Protein AF-A0A4R6YLD4-F1 (afdb_monomer_lite)

Foldseek 3Di:
DPDQDDQPDPDDDDCRVVSNVVSVVVVVVVVQVVCVVVVDHSVVSVVVVVVCVVVVVVQCVVPVCNVVD

Radius of gyration: 14.36 Å; chains: 1; bounding box: 32×23×33 Å

Secondary structure (DSSP, 8-state):
----PPPSSSS--TTHHHHHHHHHHHHHHHHHHHHHHTT--HHHHHHHHHHHHHHHHHHHHH-S-GGG-

Structure (mmCIF, N/CA/C/O backbone):
data_AF-A0A4R6YLD4-F1
#
_entry.id   AF-A0A4R6YLD4-F1
#
loop_
_atom_site.group_PDB
_atom_site.id
_atom_site.type_symbol
_atom_site.label_atom_id
_atom_site.label_alt_id
_atom_site.label_comp_id
_atom_site.label_asym_id
_atom_site.label_entity_id
_atom_site.label_seq_id
_atom_site.pdbx_PDB_ins_code
_atom_site.Cartn_x
_atom_site.Cartn_y
_atom_site.Cartn_z
_atom_site.occupancy
_atom_site.B_iso_or_equiv
_atom_site.auth_seq_id
_atom_site.auth_comp_id
_atom_site.auth_asym_id
_atom_site.auth_atom_id
_atom_site.pdbx_PDB_model_num
ATOM 1 N N . MET A 1 1 ? 1.880 -15.590 2.878 1.00 50.44 1 MET A N 1
ATOM 2 C CA . MET A 1 1 ? 2.710 -14.486 2.370 1.00 50.44 1 MET A CA 1
ATOM 3 C C . MET A 1 1 ? 3.112 -14.853 0.967 1.00 50.44 1 MET A C 1
ATOM 5 O O . MET A 1 1 ? 4.032 -15.657 0.790 1.00 50.44 1 MET A O 1
ATOM 9 N N . GLU A 1 2 ? 2.356 -14.371 -0.017 1.00 55.84 2 GLU A N 1
ATOM 10 C CA . GLU A 1 2 ? 2.833 -14.445 -1.387 1.00 55.84 2 GLU A CA 1
ATOM 11 C C . GLU A 1 2 ? 4.123 -13.629 -1.492 1.00 55.84 2 GLU A C 1
ATOM 13 O O . GLU A 1 2 ? 4.363 -12.649 -0.787 1.00 55.84 2 GLU A O 1
ATOM 18 N N . LYS A 1 3 ? 5.059 -14.151 -2.278 1.00 64.12 3 LYS A N 1
ATOM 19 C CA . LYS A 1 3 ? 6.382 -13.553 -2.426 1.00 64.12 3 LYS A CA 1
ATOM 20 C C . LYS A 1 3 ? 6.201 -12.229 -3.160 1.00 64.12 3 LYS A C 1
ATOM 22 O O . LYS A 1 3 ? 5.699 -12.251 -4.282 1.00 64.12 3 LYS A O 1
ATOM 27 N N . ILE A 1 4 ? 6.673 -11.125 -2.572 1.00 77.81 4 ILE A N 1
ATOM 28 C CA . ILE A 1 4 ? 6.829 -9.838 -3.268 1.00 77.81 4 ILE A CA 1
ATOM 29 C C . ILE A 1 4 ? 7.385 -10.111 -4.669 1.00 77.81 4 ILE A C 1
ATOM 31 O O . ILE A 1 4 ? 8.382 -10.833 -4.815 1.00 77.81 4 ILE A O 1
ATOM 35 N N . ILE A 1 5 ? 6.717 -9.564 -5.690 1.00 83.81 5 ILE A N 1
ATOM 36 C CA . ILE A 1 5 ? 7.095 -9.766 -7.090 1.00 83.81 5 ILE A CA 1
ATOM 37 C C . ILE A 1 5 ? 8.570 -9.390 -7.245 1.00 83.81 5 ILE A C 1
ATOM 39 O O . ILE A 1 5 ? 8.985 -8.269 -6.946 1.00 83.81 5 ILE A O 1
ATOM 43 N N . ARG A 1 6 ? 9.377 -10.357 -7.689 1.00 85.06 6 ARG A N 1
ATOM 44 C CA . ARG A 1 6 ? 10.821 -10.169 -7.829 1.00 85.06 6 ARG A CA 1
ATOM 45 C C . ARG A 1 6 ? 11.135 -9.271 -9.028 1.00 85.06 6 ARG A C 1
ATOM 47 O O . ARG A 1 6 ? 10.383 -9.278 -10.006 1.00 85.06 6 ARG A O 1
ATOM 54 N N . PRO A 1 7 ? 12.264 -8.540 -9.000 1.00 87.88 7 PRO A N 1
ATOM 55 C CA . PRO A 1 7 ? 12.752 -7.836 -10.180 1.00 87.88 7 PRO A CA 1
ATOM 56 C C . PRO A 1 7 ? 12.865 -8.784 -11.382 1.00 87.88 7 PRO A C 1
ATOM 58 O O . PRO A 1 7 ? 13.312 -9.919 -11.224 1.00 87.88 7 PRO A O 1
ATOM 61 N N . L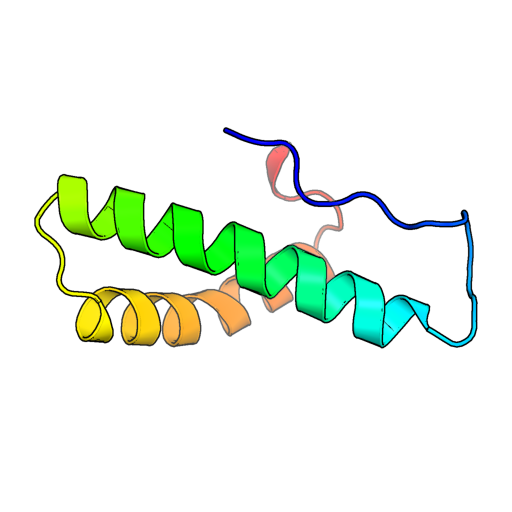YS A 1 8 ? 12.501 -8.313 -12.584 1.00 84.88 8 LYS A N 1
ATOM 62 C CA . LYS A 1 8 ? 12.600 -9.116 -13.818 1.00 84.88 8 LYS A CA 1
ATOM 63 C C . LYS A 1 8 ? 14.044 -9.443 -14.203 1.00 84.88 8 LYS A C 1
ATOM 65 O O . LYS A 1 8 ? 14.316 -10.526 -14.709 1.00 84.88 8 LYS A O 1
ATOM 70 N N . HIS A 1 9 ? 14.953 -8.503 -13.955 1.00 83.25 9 HIS A N 1
ATOM 71 C CA . HIS A 1 9 ? 16.387 -8.642 -14.187 1.00 83.25 9 HIS A CA 1
ATOM 72 C C . HIS A 1 9 ? 17.168 -8.087 -12.995 1.00 83.25 9 HIS A C 1
ATOM 74 O O . HIS A 1 9 ? 16.700 -7.180 -12.298 1.00 83.25 9 HIS A O 1
ATOM 80 N N . GLU A 1 10 ? 18.367 -8.622 -12.774 1.00 80.31 10 GLU A N 1
ATOM 81 C CA . GLU A 1 10 ? 19.337 -8.018 -11.864 1.00 80.31 10 GLU A CA 1
ATOM 82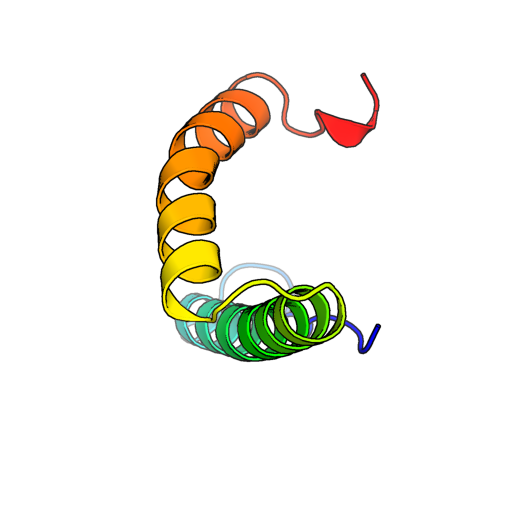 C C . GLU A 1 10 ? 19.866 -6.697 -12.441 1.00 80.31 10 GLU A C 1
ATOM 84 O O . GLU A 1 10 ? 19.901 -6.490 -13.654 1.00 80.31 10 GLU A O 1
ATOM 89 N N . GLY A 1 11 ? 20.285 -5.782 -11.567 1.00 82.25 11 GLY A N 1
ATOM 90 C CA . GLY A 1 11 ? 20.791 -4.478 -11.990 1.00 82.25 11 GLY A CA 1
ATOM 91 C C . GLY A 1 11 ? 19.703 -3.523 -12.490 1.00 82.25 11 GLY A C 1
ATOM 92 O O . GLY A 1 11 ? 18.524 -3.654 -12.168 1.00 82.25 11 GLY A O 1
ATOM 93 N N . MET A 1 12 ? 20.113 -2.469 -13.192 1.00 82.00 12 MET A N 1
ATOM 94 C CA . MET A 1 12 ? 19.225 -1.394 -13.642 1.00 82.00 12 MET A CA 1
ATOM 95 C C . MET A 1 12 ? 18.660 -1.701 -15.034 1.00 82.00 12 MET A C 1
ATOM 97 O O . MET A 1 12 ? 19.412 -2.012 -15.949 1.00 82.00 12 MET A O 1
ATOM 101 N N . TYR A 1 13 ? 17.340 -1.588 -15.191 1.00 89.94 13 TYR A N 1
ATOM 102 C CA . TYR A 1 13 ? 16.634 -1.736 -16.468 1.00 89.94 13 TYR A CA 1
ATOM 103 C C . TYR A 1 13 ? 15.502 -0.697 -16.564 1.00 89.94 13 TYR A C 1
ATOM 105 O O . TYR A 1 13 ? 15.053 -0.217 -15.516 1.00 89.94 13 TYR A O 1
ATOM 113 N N . PRO A 1 14 ? 15.046 -0.330 -17.781 1.00 88.00 14 PRO A N 1
ATOM 114 C CA . PRO A 1 14 ? 14.162 0.823 -18.001 1.00 88.00 14 PRO A CA 1
ATOM 115 C C . PRO A 1 14 ? 12.901 0.821 -17.130 1.00 88.00 14 PRO A C 1
ATOM 117 O O . PRO A 1 14 ? 12.549 1.836 -16.536 1.00 88.00 14 PRO A O 1
ATOM 120 N N . ASP A 1 15 ? 12.271 -0.342 -16.972 1.00 90.12 15 ASP A N 1
ATOM 121 C CA . ASP A 1 15 ? 11.012 -0.482 -16.237 1.00 90.12 15 ASP A CA 1
ATOM 122 C C . ASP A 1 15 ? 11.180 -0.810 -14.748 1.00 90.12 15 ASP A C 1
ATOM 124 O O . ASP A 1 15 ? 10.184 -0.990 -14.047 1.00 90.12 15 ASP A O 1
ATOM 128 N N . ARG A 1 16 ? 12.411 -0.860 -14.214 1.00 89.00 16 ARG A N 1
ATOM 129 C CA . ARG A 1 16 ? 12.674 -1.356 -12.848 1.00 89.00 16 ARG A CA 1
ATOM 130 C C . ARG A 1 16 ? 11.917 -0.592 -11.773 1.00 89.00 16 ARG A C 1
ATOM 132 O O . ARG A 1 16 ? 11.391 -1.201 -10.846 1.00 89.00 16 ARG A O 1
ATOM 139 N N . ALA A 1 17 ? 11.841 0.730 -11.898 1.00 88.69 17 ALA A N 1
ATOM 140 C CA . ALA A 1 17 ? 11.086 1.559 -10.963 1.00 88.69 17 ALA A CA 1
ATOM 141 C C . ALA A 1 17 ? 9.576 1.278 -11.048 1.00 88.69 17 ALA A C 1
ATOM 143 O O . ALA A 1 17 ? 8.896 1.211 -10.024 1.00 88.69 17 ALA A O 1
ATOM 144 N N . SER A 1 18 ? 9.050 1.071 -12.261 1.00 90.75 18 SER A N 1
ATOM 145 C CA . SER A 1 18 ? 7.640 0.730 -12.455 1.00 90.75 18 SER A CA 1
ATOM 146 C C . SER A 1 18 ? 7.315 -0.672 -11.944 1.00 90.75 18 SER A C 1
ATOM 148 O O . SER A 1 18 ? 6.246 -0.866 -11.371 1.00 90.75 18 SER A O 1
ATOM 150 N N . ASP A 1 19 ? 8.203 -1.640 -12.155 1.00 90.56 19 ASP A N 1
ATOM 151 C CA . ASP A 1 19 ? 8.032 -3.010 -11.674 1.00 90.56 19 ASP A CA 1
ATOM 152 C C . ASP A 1 19 ? 8.138 -3.072 -10.145 1.00 90.56 19 ASP A C 1
ATOM 154 O O . ASP A 1 19 ? 7.313 -3.719 -9.508 1.00 90.56 19 ASP A O 1
ATOM 158 N N . CYS A 1 20 ? 9.063 -2.313 -9.544 1.00 90.31 20 CYS A N 1
ATOM 159 C CA . CYS A 1 20 ? 9.140 -2.147 -8.091 1.00 90.31 20 CYS A CA 1
ATOM 160 C C . CYS A 1 20 ? 7.838 -1.562 -7.524 1.00 90.31 20 CYS A C 1
ATOM 162 O O . CYS A 1 20 ? 7.276 -2.114 -6.583 1.00 90.31 20 CYS A O 1
ATOM 164 N N . ARG A 1 21 ? 7.294 -0.501 -8.140 1.00 91.12 21 ARG A N 1
ATOM 165 C CA . ARG A 1 21 ? 6.017 0.088 -7.708 1.00 91.12 21 ARG A CA 1
ATOM 166 C C . ARG A 1 21 ? 4.870 -0.923 -7.753 1.00 91.12 21 ARG A C 1
ATOM 168 O O . ARG A 1 21 ? 4.119 -1.003 -6.793 1.00 91.12 21 ARG A O 1
ATOM 175 N N . LYS A 1 22 ? 4.752 -1.707 -8.829 1.00 91.00 22 LYS A N 1
ATOM 176 C CA . LYS A 1 22 ? 3.726 -2.763 -8.939 1.00 91.00 22 LYS A CA 1
ATOM 177 C C . LYS A 1 22 ? 3.897 -3.842 -7.870 1.00 91.00 22 LYS A C 1
ATOM 179 O O . LYS A 1 22 ? 2.912 -4.299 -7.308 1.00 91.00 22 LYS A O 1
ATOM 184 N N . ALA A 1 23 ? 5.137 -4.234 -7.579 1.00 91.44 23 ALA A N 1
ATOM 185 C CA . ALA A 1 23 ? 5.425 -5.195 -6.520 1.00 91.44 23 ALA A CA 1
ATOM 186 C C . ALA A 1 23 ? 4.996 -4.670 -5.139 1.00 91.44 23 ALA A C 1
ATOM 188 O O . ALA A 1 23 ? 4.419 -5.420 -4.357 1.00 91.44 23 ALA A O 1
ATOM 189 N N . MET A 1 24 ? 5.253 -3.388 -4.857 1.00 91.94 24 MET A N 1
ATOM 190 C CA . MET A 1 24 ? 4.838 -2.747 -3.606 1.00 91.94 24 MET A CA 1
ATOM 191 C C . MET A 1 24 ? 3.324 -2.555 -3.517 1.00 91.94 24 MET A C 1
ATOM 193 O O . MET A 1 24 ? 2.781 -2.713 -2.435 1.00 91.94 24 MET A O 1
ATOM 197 N N . ASP A 1 25 ? 2.645 -2.259 -4.626 1.00 91.12 25 ASP A N 1
ATOM 198 C CA . ASP A 1 25 ? 1.183 -2.117 -4.676 1.00 91.12 25 ASP A CA 1
ATOM 199 C C . ASP A 1 25 ? 0.473 -3.417 -4.262 1.00 91.12 25 ASP A C 1
ATOM 201 O O . ASP A 1 25 ? -0.388 -3.410 -3.385 1.00 91.12 25 ASP A O 1
ATOM 205 N N . VAL A 1 26 ? 0.926 -4.557 -4.800 1.00 90.50 26 VAL A N 1
ATOM 206 C CA . VAL A 1 26 ? 0.419 -5.886 -4.415 1.00 90.50 26 VAL A CA 1
ATOM 207 C C . VAL A 1 26 ? 0.703 -6.185 -2.941 1.00 90.50 26 VAL A C 1
ATOM 209 O O . VAL A 1 26 ? -0.200 -6.582 -2.209 1.00 90.50 26 VAL A O 1
ATOM 212 N N . ALA A 1 27 ? 1.939 -5.959 -2.488 1.00 91.69 27 ALA A N 1
ATOM 213 C CA . ALA A 1 27 ? 2.327 -6.220 -1.101 1.00 91.69 27 ALA A CA 1
ATOM 214 C C . ALA A 1 27 ? 1.573 -5.326 -0.100 1.00 91.69 27 ALA A C 1
ATOM 216 O O . ALA A 1 27 ? 1.229 -5.764 0.996 1.00 91.69 27 ALA A O 1
ATOM 217 N N . LEU A 1 28 ? 1.301 -4.074 -0.477 1.00 92.44 28 LEU A N 1
ATOM 218 C CA . LEU A 1 28 ? 0.518 -3.151 0.331 1.00 92.44 28 LEU A CA 1
ATOM 219 C C . LEU A 1 28 ? -0.937 -3.615 0.432 1.00 92.44 28 LEU A C 1
ATOM 221 O O . LEU A 1 28 ? -1.490 -3.570 1.523 1.00 92.44 28 LEU A O 1
ATOM 225 N N . GLY A 1 29 ? -1.529 -4.116 -0.656 1.00 93.19 29 GLY A N 1
ATOM 226 C CA . GLY A 1 29 ? -2.859 -4.732 -0.629 1.00 93.19 29 GLY A CA 1
ATOM 227 C C . GLY A 1 29 ? -2.958 -5.860 0.401 1.00 93.19 29 GLY A C 1
ATOM 228 O O . GLY A 1 29 ? -3.815 -5.808 1.280 1.00 93.19 29 GLY A O 1
ATOM 229 N N . GLU A 1 30 ? -2.015 -6.809 0.377 1.00 92.31 30 GLU A N 1
ATOM 230 C CA . GLU A 1 30 ? -1.972 -7.894 1.370 1.00 92.31 30 GLU A CA 1
ATOM 231 C C . GLU A 1 30 ? -1.807 -7.369 2.807 1.00 92.31 30 GLU A C 1
ATOM 233 O O . GLU A 1 30 ? -2.420 -7.888 3.740 1.00 92.31 30 GLU A O 1
ATOM 238 N N . LEU A 1 31 ? -0.983 -6.335 3.008 1.00 92.12 31 LEU A N 1
ATOM 239 C CA . LEU A 1 31 ? -0.796 -5.719 4.322 1.00 92.12 31 LEU A CA 1
ATOM 240 C C . LEU A 1 31 ? -2.087 -5.066 4.834 1.00 92.12 31 LEU A C 1
ATOM 242 O O . LEU A 1 31 ? -2.401 -5.183 6.019 1.00 92.12 31 LEU A O 1
ATOM 246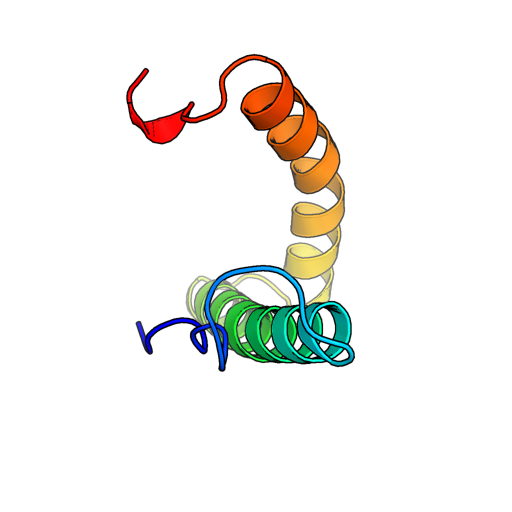 N N . LEU A 1 32 ? -2.844 -4.409 3.953 1.00 94.69 32 LEU A N 1
ATOM 247 C CA . LEU A 1 32 ? -4.141 -3.822 4.287 1.00 94.69 32 LEU A CA 1
ATOM 248 C C . LEU A 1 32 ? -5.170 -4.902 4.637 1.00 94.69 32 LEU A C 1
ATOM 250 O O . LEU A 1 32 ? -5.899 -4.736 5.612 1.00 94.69 32 LEU A O 1
ATOM 254 N N . ASP A 1 33 ? -5.190 -6.024 3.914 1.00 94.50 33 ASP A N 1
ATOM 255 C CA . ASP A 1 33 ? -6.044 -7.169 4.251 1.00 94.50 33 ASP A CA 1
ATOM 256 C C . ASP A 1 33 ? -5.683 -7.761 5.623 1.00 94.50 33 ASP A C 1
ATOM 258 O O . ASP A 1 33 ? -6.561 -8.072 6.430 1.00 94.50 33 ASP A O 1
ATOM 262 N N . LEU A 1 34 ? -4.388 -7.888 5.933 1.00 94.88 34 LEU A N 1
ATOM 263 C CA . LEU A 1 34 ? -3.923 -8.339 7.249 1.00 94.88 34 LEU A CA 1
ATOM 264 C C . LEU A 1 34 ? -4.335 -7.374 8.365 1.00 94.88 34 LEU A C 1
ATOM 266 O O . LEU A 1 34 ? -4.794 -7.819 9.418 1.00 94.88 34 LEU A O 1
ATOM 270 N N . ALA A 1 35 ? -4.207 -6.068 8.136 1.00 95.06 35 ALA A N 1
ATOM 271 C CA . ALA A 1 35 ? -4.635 -5.054 9.091 1.00 95.06 35 ALA A CA 1
ATOM 272 C C . ALA A 1 35 ? -6.159 -5.079 9.297 1.00 95.06 35 ALA A C 1
ATOM 274 O O . ALA A 1 35 ? -6.620 -5.057 10.440 1.00 95.06 35 ALA A O 1
ATOM 275 N N . GLY A 1 36 ? -6.928 -5.245 8.217 1.00 96.38 36 GLY A N 1
ATOM 276 C CA . GLY A 1 36 ? -8.378 -5.440 8.254 1.00 96.38 36 GLY A CA 1
ATOM 277 C C . GLY A 1 36 ? -8.790 -6.666 9.067 1.00 96.38 36 GLY A C 1
ATOM 278 O O . GLY A 1 36 ? -9.657 -6.573 9.934 1.00 96.38 36 GLY A O 1
ATOM 279 N N . ASN A 1 37 ? -8.112 -7.800 8.867 1.00 96.81 37 ASN A N 1
ATOM 280 C CA . ASN A 1 37 ? -8.328 -9.018 9.657 1.00 96.81 37 ASN A CA 1
ATOM 281 C C . ASN A 1 37 ? -7.980 -8.840 11.144 1.00 96.81 37 ASN A C 1
ATOM 283 O O . ASN A 1 37 ? -8.560 -9.511 11.996 1.00 96.81 37 ASN A O 1
ATOM 287 N N . ALA A 1 38 ? -7.054 -7.934 11.466 1.00 96.38 38 ALA A N 1
ATOM 288 C CA . ALA A 1 38 ? -6.723 -7.552 12.837 1.00 96.38 38 ALA A CA 1
ATOM 289 C C . ALA A 1 38 ? -7.678 -6.492 13.431 1.00 96.38 38 ALA A C 1
ATOM 291 O O . ALA A 1 38 ? -7.548 -6.156 14.608 1.00 96.38 38 ALA A O 1
ATOM 292 N N . GLY A 1 39 ? -8.649 -5.998 12.653 1.00 97.38 39 GLY A N 1
ATOM 293 C CA . GLY A 1 39 ? -9.677 -5.049 13.090 1.00 97.38 39 GLY A CA 1
ATOM 294 C C . GLY A 1 39 ? -9.375 -3.5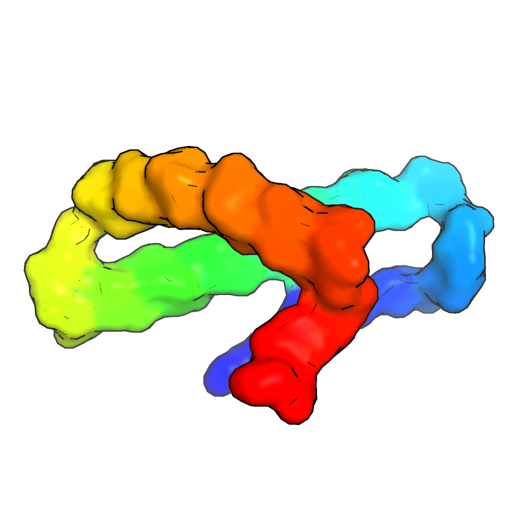77 12.800 1.00 97.38 39 GLY A C 1
ATOM 295 O O . GLY A 1 39 ? -10.155 -2.719 13.209 1.00 97.38 39 GLY A O 1
ATOM 296 N N . TRP A 1 40 ? -8.284 -3.270 12.098 1.00 97.56 40 TRP A N 1
ATOM 297 C CA . TRP A 1 40 ? -7.947 -1.904 11.695 1.00 97.56 40 TRP A CA 1
ATOM 298 C C . TRP A 1 40 ? -8.682 -1.511 10.421 1.00 97.56 40 TRP A C 1
ATOM 300 O O . TRP A 1 40 ? -8.859 -2.326 9.513 1.00 97.56 40 TRP A O 1
ATOM 310 N N . SER A 1 41 ? -9.079 -0.245 10.305 1.00 96.50 41 SER A N 1
ATOM 311 C CA . SER A 1 41 ? -9.607 0.240 9.035 1.00 96.50 41 SER A CA 1
ATOM 312 C C . SER A 1 41 ? -8.480 0.483 8.021 1.00 96.50 41 SER A C 1
ATOM 314 O O . SER A 1 41 ? -7.335 0.792 8.366 1.00 96.50 41 SER A O 1
ATOM 316 N N . VAL A 1 42 ? -8.817 0.376 6.734 1.00 94.31 42 VAL A N 1
ATOM 317 C CA . VAL A 1 42 ? -7.913 0.728 5.628 1.00 94.31 42 VAL A CA 1
ATOM 318 C C . VAL A 1 42 ? -7.343 2.152 5.761 1.00 94.31 42 VAL A C 1
ATOM 320 O O . VAL A 1 42 ? -6.123 2.282 5.664 1.00 94.31 42 VAL A O 1
ATOM 323 N N . PRO A 1 43 ? -8.139 3.219 6.003 1.00 95.50 43 PRO A N 1
ATOM 324 C CA . PRO A 1 43 ? -7.585 4.568 6.125 1.00 95.50 43 PRO A CA 1
ATOM 325 C C . PRO A 1 43 ? -6.639 4.724 7.323 1.00 95.50 43 PRO A C 1
ATOM 327 O O . PRO A 1 43 ? -5.592 5.341 7.162 1.00 95.50 43 PRO A O 1
ATOM 330 N N . GLU A 1 44 ? -6.944 4.130 8.484 1.00 95.56 44 GLU A N 1
ATOM 331 C CA . GLU A 1 44 ? -6.027 4.145 9.640 1.00 95.56 44 GLU A CA 1
ATOM 332 C C . GL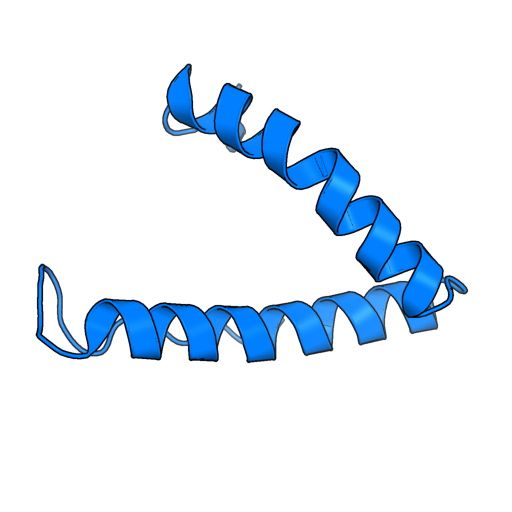U A 1 44 ? -4.704 3.450 9.322 1.00 95.56 44 GLU A C 1
ATOM 334 O O . GLU A 1 44 ? -3.632 3.941 9.671 1.00 95.56 44 GLU A O 1
ATOM 339 N N . THR A 1 45 ? -4.774 2.315 8.627 1.00 96.44 45 THR A N 1
ATOM 340 C CA . THR A 1 45 ? -3.583 1.549 8.256 1.00 96.44 45 THR A CA 1
ATOM 341 C C . THR A 1 45 ? -2.706 2.332 7.280 1.00 96.44 45 THR A C 1
ATOM 343 O O . THR A 1 45 ? -1.490 2.377 7.452 1.00 96.44 45 THR A O 1
ATOM 346 N N . LEU A 1 46 ? -3.301 2.983 6.274 1.00 95.00 46 LEU A N 1
ATOM 347 C CA . LEU A 1 46 ? -2.563 3.813 5.317 1.00 95.00 46 LEU A CA 1
ATOM 348 C C . LEU A 1 46 ? -1.885 5.010 5.995 1.00 95.00 46 LEU A C 1
ATOM 350 O O . LEU A 1 46 ? -0.713 5.269 5.724 1.00 95.00 46 LEU A O 1
ATOM 354 N N . ASP A 1 47 ? -2.590 5.691 6.901 1.00 95.88 47 ASP A N 1
ATOM 355 C CA . ASP A 1 47 ? -2.047 6.823 7.659 1.00 95.88 47 ASP A CA 1
ATOM 356 C C . ASP A 1 47 ? -0.869 6.382 8.546 1.00 95.88 47 ASP A C 1
ATOM 358 O O . ASP A 1 47 ? 0.213 6.970 8.510 1.00 95.88 47 ASP A O 1
ATOM 362 N N . ALA A 1 48 ? -1.018 5.252 9.248 1.00 94.81 48 ALA A N 1
ATOM 363 C CA . ALA A 1 48 ? 0.060 4.666 10.040 1.00 94.81 48 ALA A CA 1
ATOM 364 C C . ALA A 1 48 ? 1.286 4.301 9.184 1.00 94.81 48 ALA A C 1
ATOM 366 O O . ALA A 1 48 ? 2.421 4.556 9.593 1.00 94.81 48 ALA A O 1
ATOM 367 N N . ILE A 1 49 ? 1.079 3.742 7.985 1.00 93.56 49 ILE A N 1
ATOM 368 C CA . ILE A 1 49 ? 2.165 3.422 7.047 1.00 93.56 49 ILE A CA 1
ATOM 369 C C . ILE A 1 49 ? 2.920 4.692 6.636 1.00 93.56 49 ILE A C 1
ATOM 371 O O . ILE A 1 49 ? 4.154 4.704 6.661 1.00 93.56 49 ILE A O 1
ATOM 375 N N . GLU A 1 50 ? 2.210 5.772 6.308 1.00 93.88 50 GLU A N 1
ATOM 376 C CA . GLU A 1 50 ? 2.827 7.055 5.958 1.00 93.88 50 GLU A CA 1
ATOM 377 C C . GLU A 1 50 ? 3.698 7.603 7.099 1.00 93.88 50 GLU A C 1
ATOM 379 O O . GLU A 1 50 ? 4.820 8.059 6.859 1.00 93.88 50 GLU A O 1
ATOM 384 N N . GLN A 1 51 ? 3.235 7.473 8.345 1.00 93.25 51 GLN A N 1
ATOM 385 C CA . GLN A 1 51 ? 3.969 7.927 9.528 1.00 93.25 51 GLN A CA 1
ATOM 386 C C . GLN A 1 51 ? 5.234 7.102 9.825 1.00 93.25 51 GLN A C 1
ATOM 388 O O . GLN A 1 51 ? 6.234 7.660 10.286 1.00 93.25 51 GLN A O 1
ATOM 393 N N . VAL A 1 52 ? 5.242 5.789 9.555 1.00 92.75 52 VAL A N 1
ATOM 394 C CA . VAL A 1 52 ? 6.416 4.933 9.836 1.00 92.75 52 VAL A CA 1
ATOM 395 C C . VAL A 1 52 ? 7.464 4.942 8.720 1.00 92.75 52 VAL A C 1
ATOM 397 O O . VAL A 1 52 ? 8.645 4.713 8.993 1.00 92.75 52 VAL A O 1
ATOM 400 N N . LEU A 1 53 ? 7.084 5.243 7.472 1.00 90.62 53 LEU A N 1
ATOM 401 C CA . LEU A 1 53 ? 8.005 5.318 6.330 1.00 90.62 53 LEU A CA 1
ATOM 402 C C . LEU A 1 53 ? 9.239 6.220 6.537 1.00 90.62 53 LEU A C 1
ATOM 404 O O . LEU A 1 53 ? 10.339 5.772 6.197 1.00 90.62 53 LEU A O 1
ATOM 408 N N . PRO A 1 54 ? 9.143 7.460 7.060 1.00 90.75 54 PRO A N 1
ATOM 409 C CA . PRO A 1 54 ? 10.325 8.292 7.295 1.00 90.75 54 PRO A CA 1
ATOM 410 C C . PRO A 1 54 ? 11.275 7.671 8.325 1.00 90.75 54 PRO A C 1
ATOM 412 O O . PRO A 1 54 ? 12.490 7.691 8.120 1.00 90.75 54 PRO A O 1
ATOM 415 N N . SER A 1 55 ? 10.733 7.064 9.385 1.00 85.31 55 SER A N 1
ATOM 416 C CA . SER A 1 55 ? 11.514 6.360 10.408 1.00 85.31 55 SER A CA 1
ATOM 417 C C . SER A 1 55 ? 12.241 5.152 9.821 1.00 85.31 55 SER A C 1
ATOM 419 O O . SER A 1 55 ? 13.445 5.005 10.025 1.00 85.31 55 SER A O 1
ATOM 421 N N . GLN A 1 56 ? 11.550 4.349 9.005 1.00 85.94 56 GLN A N 1
ATOM 422 C CA . GLN A 1 56 ? 12.156 3.224 8.291 1.00 85.94 56 GLN A CA 1
ATOM 423 C C . GLN A 1 56 ? 13.266 3.701 7.351 1.00 85.94 56 GLN A C 1
ATOM 425 O O . GLN A 1 56 ? 14.378 3.185 7.395 1.00 85.94 56 GLN A O 1
ATOM 430 N N . ARG A 1 57 ? 13.029 4.745 6.545 1.00 85.69 57 ARG A N 1
ATOM 431 C CA . ARG A 1 57 ? 14.073 5.315 5.675 1.00 85.69 57 ARG A CA 1
ATOM 432 C C . ARG A 1 57 ? 15.296 5.761 6.465 1.00 85.69 57 ARG A C 1
ATOM 434 O O . ARG A 1 57 ? 16.414 5.519 6.019 1.00 85.69 57 ARG A O 1
ATOM 441 N N . ALA A 1 58 ? 15.100 6.407 7.613 1.00 83.69 58 ALA A N 1
ATOM 442 C CA . ALA A 1 58 ? 16.200 6.839 8.465 1.00 83.69 58 ALA A CA 1
ATOM 443 C C . ALA A 1 58 ? 16.985 5.650 9.041 1.00 83.69 58 ALA A C 1
ATOM 445 O O . ALA A 1 58 ? 18.213 5.712 9.062 1.00 83.69 58 ALA A O 1
ATOM 446 N N . ALA A 1 59 ? 16.301 4.579 9.454 1.00 80.94 59 ALA A N 1
ATOM 447 C CA . ALA A 1 59 ? 16.932 3.348 9.926 1.00 80.94 59 ALA A CA 1
ATOM 448 C C . ALA A 1 59 ? 17.772 2.694 8.818 1.00 80.94 59 ALA A C 1
ATOM 450 O O . ALA A 1 59 ? 18.984 2.589 8.973 1.00 80.94 59 ALA A O 1
ATOM 451 N N . TYR A 1 60 ? 17.168 2.404 7.659 1.00 74.56 60 TYR A N 1
ATOM 452 C CA . TYR A 1 60 ? 17.844 1.766 6.520 1.00 74.56 60 TYR A CA 1
ATOM 453 C C . TYR A 1 60 ? 18.941 2.631 5.866 1.00 74.56 60 TYR A C 1
ATOM 455 O O . TYR A 1 60 ? 19.817 2.118 5.175 1.00 74.56 60 TYR A O 1
ATOM 463 N N . SER A 1 61 ? 18.903 3.958 6.046 1.00 76.31 61 SER A N 1
ATOM 464 C CA . SER A 1 61 ? 19.985 4.845 5.581 1.00 76.31 61 SER A CA 1
ATOM 465 C C . SER A 1 61 ? 21.181 4.870 6.534 1.00 76.31 61 SER A C 1
ATOM 467 O O . SER A 1 61 ? 22.280 5.229 6.117 1.00 76.31 61 SER A O 1
ATOM 469 N N . ARG A 1 62 ? 20.965 4.570 7.821 1.00 68.12 62 ARG A N 1
ATOM 470 C CA . ARG A 1 62 ? 22.015 4.542 8.850 1.00 68.12 62 ARG A CA 1
ATOM 471 C C . ARG A 1 62 ? 22.654 3.167 8.966 1.00 68.12 62 ARG A C 1
ATOM 473 O O . ARG A 1 62 ? 23.860 3.096 9.164 1.00 68.12 62 ARG A O 1
ATOM 480 N N . ASP A 1 63 ? 21.851 2.126 8.814 1.00 57.56 63 ASP A N 1
ATOM 481 C CA . ASP A 1 63 ? 22.289 0.744 8.763 1.00 57.56 63 ASP A CA 1
ATOM 482 C C . ASP A 1 63 ? 21.548 0.056 7.609 1.00 57.56 63 ASP A C 1
ATOM 484 O O . ASP A 1 63 ? 20.319 0.070 7.608 1.00 57.56 63 ASP A O 1
ATOM 488 N N . PRO A 1 64 ? 22.239 -0.459 6.578 1.00 57.59 64 PRO A N 1
ATOM 489 C CA . PRO A 1 64 ? 21.581 -1.074 5.431 1.00 57.59 64 PRO A CA 1
ATOM 490 C C . PRO A 1 64 ? 20.847 -2.383 5.774 1.00 57.59 64 PRO A C 1
ATOM 492 O O . PRO A 1 64 ? 20.076 -2.838 4.928 1.00 57.59 64 PRO A O 1
ATOM 495 N N . ASP A 1 65 ? 21.028 -2.948 6.979 1.00 54.69 65 ASP A N 1
ATOM 496 C CA . ASP A 1 65 ? 20.270 -4.103 7.473 1.00 54.69 65 ASP A CA 1
ATOM 497 C C . ASP A 1 65 ? 19.887 -3.966 8.973 1.00 54.69 65 ASP A C 1
ATOM 499 O O . ASP A 1 65 ? 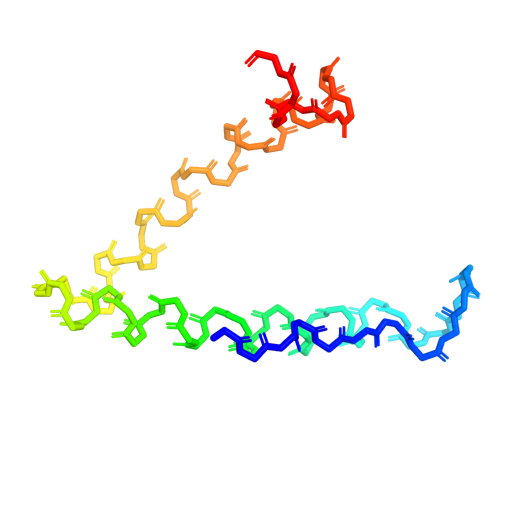20.401 -4.658 9.852 1.00 54.69 65 ASP A O 1
ATOM 503 N N . PRO A 1 66 ? 18.924 -3.086 9.311 1.00 54.16 66 PRO A N 1
ATOM 504 C CA . PRO A 1 66 ? 18.467 -2.876 10.682 1.00 54.16 66 PRO A CA 1
ATOM 505 C C . PRO A 1 66 ? 17.649 -4.059 11.233 1.00 54.16 66 PRO A C 1
ATOM 507 O O . PRO A 1 66 ? 17.207 -4.002 12.377 1.00 54.16 66 PRO A O 1
ATOM 510 N N . ALA A 1 67 ? 17.394 -5.100 10.429 1.00 56.84 67 ALA A N 1
ATOM 511 C CA . ALA A 1 67 ? 16.691 -6.307 10.856 1.00 56.84 67 ALA A CA 1
ATOM 512 C C . ALA A 1 67 ? 17.623 -7.325 11.547 1.00 56.84 67 ALA A C 1
ATOM 514 O O . ALA A 1 67 ? 17.125 -8.291 12.128 1.00 56.84 67 ALA A O 1
ATOM 515 N N . GLU A 1 68 ? 18.943 -7.101 11.516 1.00 52.03 68 GLU A N 1
ATOM 516 C CA . GLU A 1 68 ? 19.954 -7.914 12.209 1.00 52.03 68 GLU A CA 1
ATOM 517 C C . GLU A 1 68 ? 20.461 -7.295 13.537 1.00 52.03 68 GLU A C 1
ATOM 519 O O . GLU A 1 68 ? 21.352 -7.867 14.169 1.00 52.03 68 GLU A O 1
ATOM 524 N N . GLY A 1 69 ? 19.910 -6.150 13.972 1.00 46.41 69 GLY A N 1
ATOM 525 C CA . GLY A 1 69 ? 20.359 -5.374 15.145 1.00 46.41 69 GLY A CA 1
ATOM 526 C C . GLY A 1 69 ? 19.554 -5.548 16.431 1.00 46.41 69 GLY A C 1
ATOM 527 O O . GLY A 1 69 ? 18.317 -5.722 16.354 1.00 46.41 69 GLY A O 1
#

Sequence (69 aa):
MEKIIRPKHEGMYPDRASDCRKAMDVALGELLDLAGNAGWSVPETLDAIEQVLPSQRAAYSRDPDPAEG

pLDDT: mean 84.73, std 13.63, range [46.41, 97.56]

Organism: NCBI:txid69279